Protein AF-A0A537L436-F1 (afdb_monomer_lite)

Sequence (61 aa):
MPPLILWALGVAGAAFTGRWLYKESRRINAELHPEQPQPADDREKGRKLERDPDTGVYRPK

Radius of gyration: 21.59 Å; chains: 1; bounding box: 66×11×42 Å

pLDDT: mean 77.07, std 13.89, range [49.19, 94.81]

Foldseek 3Di:
DPVVVVVVCVVVVCVVVVVVCVVVVVVVVCVVCVPDPDCPPCVVVCQDFDQDPVPRDTDRD

Secondary structure (DSSP, 8-state):
--HHHHHHHHHHHHHHHHHHHHHHHHHHHHHH-TTS---S-GGG----EEEPTTT--EEE-

Structure (mmCIF, N/CA/C/O backbone):
data_AF-A0A537L436-F1
#
_entry.id   AF-A0A537L436-F1
#
loop_
_atom_site.group_PDB
_atom_site.id
_atom_site.type_symbol
_atom_site.label_atom_id
_atom_site.label_alt_id
_atom_site.label_comp_id
_atom_site.label_asym_id
_atom_site.label_entity_id
_atom_site.label_seq_id
_atom_site.pdbx_PDB_ins_code
_atom_site.Cartn_x
_atom_site.Cartn_y
_atom_site.Cartn_z
_atom_site.occupancy
_atom_site.B_iso_or_equiv
_atom_site.auth_seq_id
_atom_site.auth_comp_id
_atom_site.auth_asym_id
_atom_site.auth_atom_id
_atom_site.pdbx_PDB_model_num
ATOM 1 N N . MET A 1 1 ? 25.221 1.833 -20.337 1.00 65.56 1 MET A N 1
ATOM 2 C CA . MET A 1 1 ? 24.442 0.775 -19.656 1.00 65.56 1 MET A CA 1
ATOM 3 C C . MET A 1 1 ? 23.077 0.695 -20.319 1.00 65.56 1 MET A C 1
ATOM 5 O O . MET A 1 1 ? 22.505 1.760 -20.533 1.00 65.56 1 MET A O 1
ATOM 9 N N . PRO A 1 2 ? 22.581 -0.495 -20.703 1.00 80.00 2 PRO A N 1
ATOM 10 C CA . PRO A 1 2 ? 21.255 -0.628 -21.297 1.00 80.00 2 PRO A CA 1
ATOM 11 C C . PRO A 1 2 ? 20.223 0.013 -20.356 1.00 80.00 2 PRO A C 1
ATOM 13 O O . PRO A 1 2 ? 20.207 -0.340 -19.174 1.00 80.00 2 PRO A O 1
ATOM 16 N N . PRO A 1 3 ? 19.386 0.952 -20.826 1.00 82.38 3 PRO A N 1
ATOM 17 C CA . PRO A 1 3 ? 18.486 1.724 -19.965 1.00 82.38 3 PRO A CA 1
ATOM 18 C C . PRO A 1 3 ? 17.535 0.832 -19.156 1.00 82.38 3 PRO A C 1
ATOM 20 O O . PRO A 1 3 ? 17.184 1.161 -18.028 1.00 82.38 3 PRO A O 1
ATOM 23 N N . LEU A 1 4 ? 17.204 -0.349 -19.681 1.00 87.38 4 LEU A N 1
ATOM 24 C CA . LEU A 1 4 ? 16.390 -1.359 -19.006 1.00 87.38 4 LEU A CA 1
ATOM 25 C C . LEU A 1 4 ? 16.983 -1.832 -17.670 1.00 87.38 4 LEU A C 1
ATOM 27 O O . LEU A 1 4 ? 16.233 -2.087 -16.734 1.00 87.38 4 LEU A O 1
ATOM 31 N N . ILE A 1 5 ? 18.313 -1.911 -17.550 1.00 88.50 5 ILE A N 1
ATOM 32 C CA . ILE A 1 5 ? 18.971 -2.362 -16.313 1.00 88.50 5 ILE A CA 1
ATOM 33 C C . ILE A 1 5 ? 18.806 -1.317 -15.206 1.00 88.50 5 ILE A C 1
ATOM 35 O O . ILE A 1 5 ? 18.551 -1.672 -14.058 1.00 88.50 5 ILE A O 1
ATOM 39 N N . LEU A 1 6 ? 18.894 -0.029 -15.550 1.00 88.75 6 LEU A N 1
ATOM 40 C CA . LEU A 1 6 ? 18.684 1.062 -14.595 1.00 88.75 6 LEU A CA 1
ATOM 41 C C . LEU A 1 6 ? 17.244 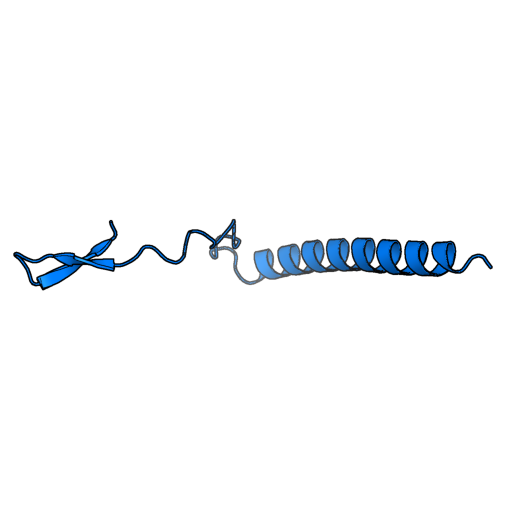1.071 -14.073 1.00 88.75 6 LEU A C 1
ATOM 43 O O . LEU A 1 6 ? 17.027 1.178 -12.868 1.00 88.75 6 LEU A O 1
ATOM 47 N N . TRP A 1 7 ? 16.270 0.885 -14.964 1.00 92.19 7 TRP A N 1
ATOM 48 C CA . TRP A 1 7 ? 14.865 0.758 -14.578 1.00 92.19 7 TRP A CA 1
ATOM 49 C C . TRP A 1 7 ? 14.609 -0.477 -13.711 1.00 92.19 7 TRP A C 1
ATOM 51 O O . TRP A 1 7 ? 13.948 -0.368 -12.680 1.00 92.19 7 TRP A O 1
ATOM 61 N N . ALA A 1 8 ? 15.169 -1.633 -14.076 1.00 91.38 8 ALA A N 1
ATOM 62 C CA . ALA A 1 8 ? 15.025 -2.862 -13.302 1.00 91.38 8 ALA A CA 1
ATOM 63 C C . ALA A 1 8 ? 15.593 -2.717 -11.883 1.00 91.38 8 ALA A C 1
ATOM 65 O O . ALA A 1 8 ? 14.939 -3.112 -10.919 1.00 91.38 8 ALA A O 1
ATOM 66 N N . LEU A 1 9 ? 16.767 -2.096 -11.739 1.00 93.12 9 LEU A N 1
ATOM 67 C CA . LEU A 1 9 ? 17.364 -1.806 -10.434 1.00 93.12 9 LEU A CA 1
ATOM 68 C C . LEU A 1 9 ? 16.5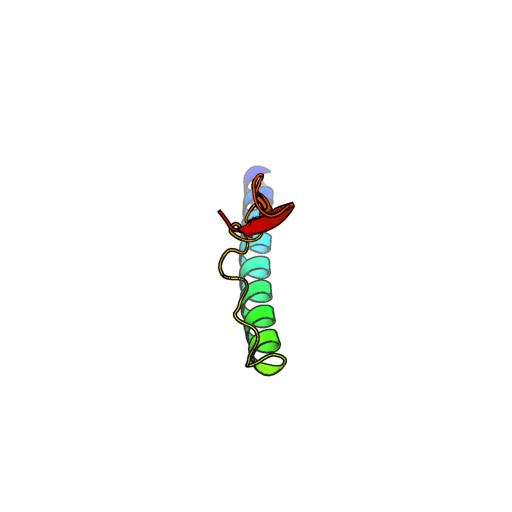22 -0.818 -9.621 1.00 93.12 9 LEU A C 1
ATOM 70 O O . LEU A 1 9 ? 16.331 -1.030 -8.426 1.00 93.12 9 LEU A O 1
ATOM 74 N N . GLY A 1 10 ? 15.977 0.219 -10.261 1.00 93.56 10 GLY A N 1
ATOM 75 C CA . GLY A 1 10 ? 15.086 1.177 -9.606 1.00 93.56 10 GLY A CA 1
ATOM 76 C C . GLY A 1 10 ? 13.822 0.515 -9.055 1.00 93.56 10 GLY 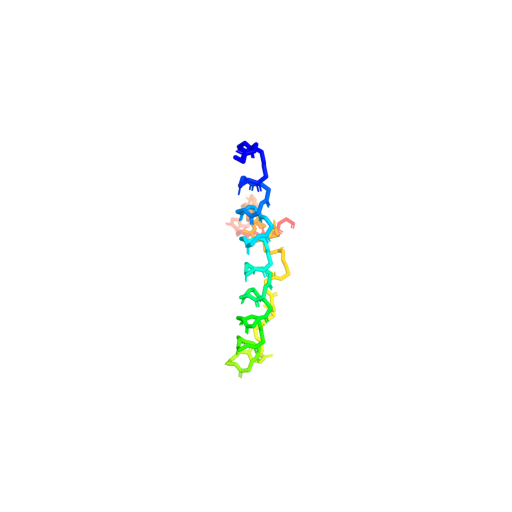A C 1
ATOM 77 O O . GLY A 1 10 ? 13.490 0.688 -7.882 1.00 93.56 10 GLY A O 1
ATOM 78 N N . VAL A 1 11 ? 13.150 -0.304 -9.868 1.00 94.81 11 VAL A N 1
ATOM 79 C CA . VAL A 1 11 ? 11.936 -1.030 -9.459 1.00 94.81 11 VAL A CA 1
ATOM 80 C C . VAL A 1 11 ? 12.247 -2.062 -8.377 1.00 94.81 11 VAL A C 1
ATOM 82 O O . VAL A 1 11 ? 11.536 -2.130 -7.375 1.00 94.81 11 VAL A O 1
ATOM 85 N N . ALA A 1 12 ? 13.323 -2.836 -8.535 1.00 94.00 12 ALA A N 1
ATOM 86 C CA . ALA A 1 12 ? 13.733 -3.826 -7.544 1.00 94.00 12 ALA A CA 1
ATOM 87 C C . ALA A 1 12 ? 14.075 -3.172 -6.195 1.00 94.00 12 ALA A C 1
ATOM 89 O O . ALA A 1 12 ? 13.614 -3.633 -5.150 1.00 94.00 12 ALA A O 1
ATOM 90 N N . GLY A 1 13 ? 14.818 -2.062 -6.213 1.00 92.56 13 GLY A N 1
ATOM 91 C CA . GLY A 1 13 ? 15.162 -1.298 -5.014 1.00 92.56 13 GLY A CA 1
ATOM 92 C C . GLY A 1 13 ? 13.932 -0.722 -4.307 1.00 92.56 13 GLY A C 1
ATOM 93 O O . GLY A 1 13 ? 13.800 -0.854 -3.088 1.00 92.56 13 GLY A O 1
ATOM 94 N N . ALA A 1 14 ? 12.990 -0.149 -5.061 1.00 92.94 14 ALA A N 1
ATOM 95 C CA . ALA A 1 14 ? 11.740 0.380 -4.514 1.00 92.94 14 ALA A CA 1
ATOM 96 C C . ALA A 1 14 ? 10.849 -0.726 -3.922 1.00 92.94 14 ALA A C 1
ATOM 98 O O . ALA A 1 14 ? 10.285 -0.559 -2.842 1.00 92.94 14 ALA A O 1
ATOM 99 N N . ALA A 1 15 ? 10.759 -1.883 -4.581 1.00 93.25 15 ALA A N 1
ATOM 100 C CA . ALA A 1 15 ? 9.968 -3.009 -4.092 1.00 93.25 15 ALA A CA 1
ATOM 101 C C . ALA A 1 15 ? 10.537 -3.578 -2.783 1.00 93.25 15 ALA A C 1
ATOM 103 O O . ALA A 1 15 ? 9.788 -3.878 -1.849 1.00 93.25 15 ALA A O 1
ATOM 104 N N . PHE A 1 16 ? 11.864 -3.699 -2.691 1.00 94.31 16 PHE A N 1
ATOM 105 C CA . PHE A 1 16 ? 12.526 -4.250 -1.512 1.00 94.31 16 PHE A CA 1
ATOM 106 C C . PHE A 1 16 ? 12.413 -3.313 -0.306 1.00 94.31 16 PHE A C 1
ATOM 108 O O . PHE A 1 16 ? 12.015 -3.744 0.778 1.00 94.31 16 PHE A O 1
ATOM 115 N N . THR A 1 17 ? 12.691 -2.022 -0.503 1.00 92.75 17 THR A N 1
ATOM 116 C CA . THR A 1 17 ? 12.560 -1.004 0.551 1.00 92.75 17 THR A CA 1
ATOM 117 C C . THR A 1 17 ? 11.107 -0.825 0.976 1.00 92.75 17 THR A C 1
ATOM 119 O O . THR A 1 17 ? 10.825 -0.866 2.170 1.00 92.75 17 THR A O 1
ATOM 122 N N . GLY A 1 18 ? 10.163 -0.749 0.035 1.00 92.38 18 GLY A N 1
ATOM 123 C CA . GLY A 1 18 ? 8.733 -0.673 0.339 1.00 92.38 18 GLY A CA 1
ATOM 124 C C . GLY A 1 18 ? 8.240 -1.863 1.166 1.00 92.38 18 GLY A C 1
ATOM 125 O O . GLY A 1 18 ? 7.548 -1.679 2.167 1.00 92.38 18 GLY A O 1
ATOM 126 N N . AR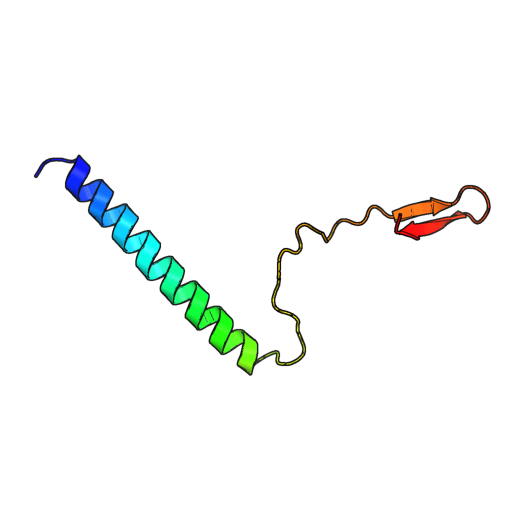G A 1 19 ? 8.651 -3.090 0.814 1.00 88.81 19 ARG A N 1
ATOM 127 C CA . ARG A 1 19 ? 8.306 -4.295 1.585 1.00 88.81 19 ARG A CA 1
ATOM 128 C C . ARG A 1 19 ? 8.920 -4.286 2.984 1.00 88.81 19 ARG A C 1
ATOM 130 O O . ARG A 1 19 ? 8.265 -4.731 3.926 1.00 88.81 19 ARG A O 1
ATOM 137 N N . TRP A 1 20 ? 10.152 -3.801 3.120 1.00 91.75 20 TRP A N 1
ATOM 138 C CA . TRP A 1 20 ? 10.818 -3.689 4.415 1.00 91.75 20 TRP A CA 1
ATOM 139 C C . TRP A 1 20 ? 10.142 -2.641 5.309 1.00 91.75 20 TRP A C 1
ATOM 141 O O . TRP A 1 20 ? 9.745 -2.979 6.422 1.00 91.75 20 TRP A O 1
ATOM 151 N N . LEU A 1 21 ? 9.888 -1.432 4.791 1.00 89.50 21 LEU A N 1
ATOM 152 C CA . LEU A 1 21 ? 9.168 -0.373 5.509 1.00 89.50 21 LEU A CA 1
ATOM 153 C C . LEU A 1 21 ? 7.772 -0.825 5.937 1.00 89.50 21 LEU A C 1
ATOM 155 O O . LEU A 1 21 ? 7.383 -0.586 7.072 1.00 89.50 21 LEU A O 1
ATOM 159 N N . TYR A 1 22 ? 7.028 -1.498 5.057 1.00 87.25 22 TYR A N 1
ATOM 160 C CA . TYR A 1 22 ? 5.698 -2.012 5.382 1.00 87.25 22 TYR A CA 1
ATOM 161 C C . TYR A 1 22 ? 5.729 -3.045 6.518 1.00 87.25 22 TYR A C 1
ATOM 163 O O . TYR A 1 22 ? 4.845 -3.078 7.372 1.00 87.25 22 TYR A O 1
ATOM 171 N N . LYS A 1 23 ? 6.745 -3.913 6.539 1.00 86.50 23 LYS A N 1
ATOM 172 C CA . LYS A 1 23 ? 6.895 -4.914 7.599 1.00 86.50 23 LYS A CA 1
ATOM 173 C C . LYS A 1 23 ? 7.266 -4.260 8.929 1.00 86.50 23 LYS A C 1
ATOM 175 O O . LYS A 1 23 ? 6.700 -4.632 9.954 1.00 86.50 23 LYS A O 1
ATOM 180 N N . GLU A 1 24 ? 8.186 -3.302 8.906 1.00 85.31 24 GLU A N 1
ATOM 181 C CA . GLU A 1 24 ? 8.639 -2.614 10.114 1.00 85.31 24 GLU A CA 1
ATOM 182 C C . GLU A 1 24 ? 7.554 -1.691 10.674 1.00 85.31 24 GLU A C 1
ATOM 184 O O . GLU A 1 24 ? 7.291 -1.707 11.872 1.00 85.31 24 GLU A O 1
ATOM 189 N N . SER A 1 25 ? 6.828 -0.974 9.812 1.00 81.88 25 SER A N 1
ATOM 190 C CA . SER A 1 25 ? 5.689 -0.159 10.238 1.00 81.88 25 SER A CA 1
ATOM 191 C C . SER A 1 25 ? 4.598 -1.016 10.871 1.00 81.88 25 SER A C 1
ATOM 193 O O . SER A 1 25 ? 4.067 -0.654 11.914 1.00 81.88 25 SER A O 1
ATOM 195 N N . ARG A 1 26 ? 4.306 -2.195 10.307 1.00 79.00 26 ARG A N 1
ATOM 196 C CA . ARG A 1 26 ? 3.357 -3.154 10.888 1.00 79.00 26 ARG A CA 1
ATOM 197 C C . ARG A 1 26 ? 3.831 -3.697 12.236 1.00 79.00 26 ARG A C 1
ATOM 199 O O . ARG A 1 26 ? 2.992 -3.939 13.098 1.00 79.00 26 ARG A O 1
ATOM 206 N N . ARG A 1 27 ? 5.140 -3.890 12.418 1.00 77.81 27 ARG A N 1
ATOM 207 C CA . ARG A 1 27 ? 5.732 -4.321 13.691 1.00 77.81 27 ARG A CA 1
ATOM 208 C C . ARG A 1 27 ? 5.581 -3.240 14.759 1.00 77.81 27 ARG A C 1
ATOM 210 O O . ARG A 1 27 ? 5.021 -3.521 15.809 1.00 77.81 27 ARG A O 1
ATOM 217 N N . ILE A 1 28 ? 5.989 -2.012 14.450 1.00 78.31 28 ILE A N 1
ATOM 218 C CA . ILE A 1 28 ? 5.865 -0.860 15.351 1.00 78.31 28 ILE A CA 1
ATOM 219 C C . ILE A 1 28 ? 4.390 -0.609 15.689 1.00 78.31 28 ILE A C 1
ATOM 221 O O . ILE A 1 28 ? 4.028 -0.453 16.850 1.00 78.31 28 ILE A O 1
ATOM 225 N N . ASN A 1 29 ? 3.505 -0.642 14.692 1.00 73.62 29 ASN A N 1
ATOM 226 C CA . ASN A 1 29 ? 2.081 -0.407 14.909 1.00 73.62 29 ASN A CA 1
ATOM 227 C C . ASN A 1 29 ? 1.425 -1.492 15.779 1.00 73.62 29 ASN A C 1
ATOM 229 O O . ASN A 1 29 ? 0.501 -1.190 16.524 1.00 73.62 29 ASN A O 1
ATOM 233 N N . ALA A 1 30 ? 1.909 -2.738 15.717 1.00 72.69 30 ALA A N 1
ATOM 234 C CA . ALA A 1 30 ? 1.444 -3.808 16.600 1.00 72.69 30 ALA A CA 1
ATOM 235 C C . ALA A 1 30 ? 1.861 -3.589 18.066 1.00 72.69 30 ALA A C 1
ATOM 237 O O . ALA A 1 30 ? 1.145 -4.015 18.967 1.00 72.69 30 ALA A O 1
ATOM 238 N N . GLU A 1 31 ? 2.987 -2.913 18.307 1.00 70.75 31 GLU A N 1
ATOM 239 C CA . GLU A 1 31 ? 3.442 -2.552 19.655 1.00 70.75 31 GLU A CA 1
ATOM 240 C C . GLU A 1 31 ? 2.674 -1.341 20.215 1.00 70.75 31 GLU A C 1
ATOM 242 O O . GLU A 1 31 ? 2.379 -1.301 21.407 1.00 70.75 31 GLU A O 1
ATOM 247 N N . LEU A 1 32 ? 2.299 -0.378 19.364 1.00 70.38 32 LEU A N 1
ATOM 248 C CA . LEU A 1 32 ? 1.523 0.806 19.765 1.00 70.38 32 LEU A CA 1
ATOM 249 C C . LEU A 1 32 ? 0.016 0.550 19.909 1.00 70.38 32 LEU A C 1
ATOM 251 O O . LEU A 1 32 ? -0.640 1.184 20.736 1.00 70.38 32 LEU A O 1
ATOM 255 N N . HIS A 1 33 ? -0.544 -0.359 19.111 1.00 64.31 33 HIS A N 1
ATOM 256 C CA . HIS A 1 33 ? -1.977 -0.641 19.077 1.00 64.31 33 HIS A CA 1
ATOM 257 C C . HIS A 1 33 ? -2.242 -2.154 19.137 1.00 64.31 33 HIS A C 1
ATOM 259 O O . HIS A 1 33 ? -2.640 -2.751 18.135 1.00 64.31 33 HIS A O 1
ATOM 265 N N . PRO A 1 34 ? -2.056 -2.792 20.308 1.00 61.22 34 PRO A N 1
ATOM 266 C CA . PRO A 1 34 ? -2.190 -4.244 20.458 1.00 61.22 34 PRO A CA 1
ATOM 267 C C . PRO A 1 34 ? -3.620 -4.762 20.224 1.00 61.22 34 PRO A C 1
ATOM 269 O O . PRO A 1 34 ? -3.797 -5.921 19.861 1.00 61.22 34 PRO A O 1
ATOM 272 N N . GLU A 1 35 ? -4.639 -3.916 20.399 1.00 60.16 35 GLU A N 1
ATOM 273 C CA . GLU A 1 35 ? -6.053 -4.281 20.213 1.00 60.16 35 GLU A CA 1
ATOM 274 C C . GLU A 1 35 ? -6.611 -3.917 18.836 1.00 60.16 35 GLU A C 1
ATOM 276 O O . GLU A 1 35 ? -7.737 -4.287 18.505 1.00 60.16 35 GLU A O 1
ATOM 281 N N . GLN A 1 36 ? -5.860 -3.173 18.021 1.00 57.59 36 GLN A N 1
ATOM 282 C CA . GLN A 1 36 ? -6.360 -2.747 16.725 1.00 57.59 36 GLN A CA 1
ATOM 283 C C . GLN A 1 36 ? -6.065 -3.869 15.724 1.00 57.59 36 GLN A C 1
ATOM 285 O O . GLN A 1 36 ? -4.892 -4.123 15.427 1.00 57.59 36 GLN A O 1
ATOM 290 N N . PRO A 1 37 ? -7.091 -4.583 15.214 1.00 56.22 37 PRO A N 1
ATOM 291 C CA . PRO A 1 37 ? -6.859 -5.584 14.193 1.00 56.22 37 PRO A CA 1
ATOM 292 C C . PRO A 1 37 ? -6.125 -4.889 13.052 1.00 56.22 37 PRO A C 1
ATOM 294 O O . PRO A 1 37 ? -6.529 -3.812 12.604 1.00 56.22 37 PRO A O 1
ATOM 297 N N . GLN A 1 38 ? -5.009 -5.483 12.617 1.00 58.28 38 GLN A N 1
ATOM 298 C CA . GLN A 1 38 ? -4.352 -5.064 11.383 1.00 58.28 38 GLN A CA 1
ATOM 299 C C . GLN A 1 38 ? -5.427 -4.859 10.321 1.00 58.28 38 GLN A C 1
ATOM 301 O O . GLN A 1 38 ? -6.371 -5.653 10.302 1.00 58.28 38 GLN A O 1
ATOM 306 N N . PRO A 1 39 ? -5.298 -3.853 9.440 1.00 57.66 39 PRO A N 1
ATOM 307 C CA . PRO A 1 39 ? -6.198 -3.704 8.311 1.00 57.66 39 PRO A CA 1
ATOM 308 C C . PRO A 1 39 ? -5.944 -4.878 7.355 1.00 57.66 39 PRO A C 1
ATOM 310 O O . PRO A 1 39 ? -5.251 -4.771 6.345 1.00 57.66 39 PRO A O 1
ATOM 313 N N . ALA A 1 40 ? -6.444 -6.049 7.736 1.00 52.47 40 ALA A N 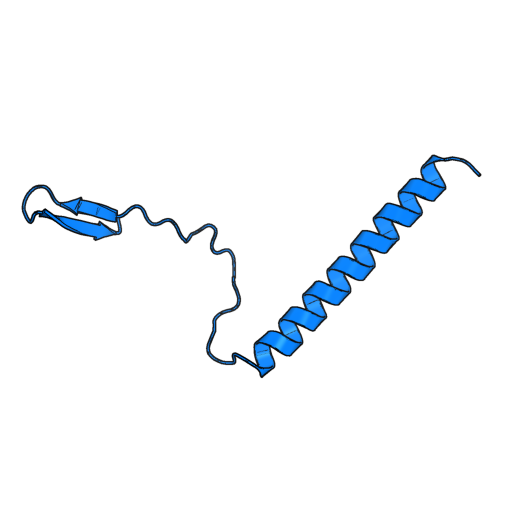1
ATOM 314 C CA . ALA A 1 40 ? -6.738 -7.158 6.876 1.00 52.47 40 ALA A CA 1
ATOM 315 C C . ALA A 1 40 ? -7.900 -6.656 6.044 1.00 52.47 40 ALA A C 1
ATOM 317 O O . ALA A 1 40 ? -9.047 -6.726 6.458 1.00 52.47 40 ALA A O 1
ATOM 318 N N . ASP A 1 41 ? -7.551 -6.059 4.913 1.00 51.47 41 ASP A N 1
ATOM 319 C CA . ASP A 1 41 ? -8.484 -5.915 3.818 1.00 51.47 41 ASP A CA 1
ATOM 320 C C . ASP A 1 41 ? -9.803 -5.241 4.234 1.00 51.47 41 ASP A C 1
ATOM 322 O O . ASP A 1 41 ? -10.899 -5.758 4.036 1.00 51.47 41 ASP A O 1
ATOM 326 N N . ASP A 1 42 ? -9.707 -4.006 4.734 1.00 49.19 42 ASP A N 1
ATOM 327 C CA . ASP A 1 42 ? -10.852 -3.090 4.853 1.00 49.19 42 ASP A CA 1
ATOM 328 C C . ASP A 1 42 ? -11.499 -2.768 3.479 1.00 49.19 42 ASP A C 1
ATOM 330 O O . ASP A 1 42 ? -12.277 -1.827 3.349 1.00 49.19 42 ASP A O 1
ATOM 334 N N . ARG A 1 43 ? -11.245 -3.567 2.433 1.00 51.09 43 ARG A N 1
ATOM 335 C CA . ARG A 1 43 ? -12.117 -3.693 1.264 1.00 51.09 43 ARG A CA 1
ATOM 336 C C . ARG A 1 43 ? -13.523 -4.182 1.631 1.00 51.09 43 ARG A C 1
ATOM 338 O O . ARG A 1 43 ? -14.430 -3.999 0.827 1.00 51.09 43 ARG A O 1
ATOM 345 N N . GLU A 1 44 ? -13.741 -4.703 2.842 1.00 54.16 44 GLU A N 1
ATOM 346 C CA . GLU A 1 44 ? -15.091 -4.898 3.395 1.00 54.16 44 GLU A CA 1
ATOM 347 C C . GLU A 1 44 ? -15.690 -3.653 4.083 1.00 54.16 44 GLU A C 1
ATOM 349 O O . GLU A 1 44 ? -16.888 -3.643 4.391 1.00 54.16 44 GLU A O 1
ATOM 354 N N . LYS A 1 45 ? -14.930 -2.564 4.302 1.00 54.56 45 LYS A N 1
ATOM 355 C CA . LYS A 1 45 ? -15.447 -1.333 4.936 1.00 54.56 45 LYS A CA 1
ATOM 356 C C . LYS A 1 45 ? -16.188 -0.448 3.944 1.00 54.56 45 LYS A C 1
ATOM 358 O O . LYS A 1 45 ? -15.819 0.676 3.621 1.00 54.56 45 LYS A O 1
ATOM 363 N N . GLY A 1 46 ? -17.313 -0.988 3.518 1.00 55.25 46 GLY A N 1
ATOM 364 C CA . GLY A 1 46 ? -18.389 -0.279 2.865 1.00 55.25 46 GLY A CA 1
ATOM 365 C C . GLY A 1 46 ? -19.649 -1.126 2.881 1.00 55.25 46 GLY A C 1
ATOM 366 O O . GLY A 1 46 ? -20.320 -1.197 1.855 1.00 55.25 46 GLY A O 1
ATOM 367 N N . ARG A 1 47 ? -19.966 -1.815 3.994 1.00 64.44 47 ARG A N 1
ATOM 368 C CA . ARG A 1 47 ? -21.291 -2.437 4.148 1.00 64.44 47 ARG A CA 1
ATOM 369 C C . ARG A 1 47 ? -22.325 -1.329 3.978 1.00 64.44 47 ARG A C 1
ATOM 371 O O . ARG A 1 47 ? -22.491 -0.491 4.863 1.00 64.44 47 ARG A O 1
ATOM 378 N N . LYS A 1 48 ? -22.947 -1.278 2.795 1.00 69.31 48 LYS A N 1
ATOM 379 C CA . LYS A 1 48 ? -23.990 -0.307 2.480 1.00 69.31 48 LYS A CA 1
ATOM 380 C C . LYS A 1 48 ? -25.108 -0.526 3.483 1.00 69.31 48 LYS A C 1
ATOM 382 O O . LYS A 1 48 ? -25.702 -1.600 3.529 1.00 69.31 48 LYS A O 1
ATOM 387 N N . LEU A 1 49 ? -25.337 0.487 4.303 1.00 78.19 49 LEU A N 1
ATOM 388 C CA . LEU A 1 49 ? -26.499 0.527 5.163 1.00 78.19 49 LEU A CA 1
ATOM 389 C C . LEU A 1 49 ? -27.714 0.761 4.263 1.00 78.19 49 LEU A C 1
ATOM 391 O O . LEU A 1 49 ? -27.758 1.755 3.537 1.00 78.19 49 LEU A O 1
ATOM 395 N N . GLU A 1 50 ? -28.667 -0.162 4.284 1.00 79.50 50 GLU A N 1
ATOM 396 C CA . GLU A 1 50 ? -29.928 -0.028 3.561 1.00 79.50 50 GLU A CA 1
ATOM 397 C C . GLU A 1 50 ? -31.007 0.447 4.535 1.00 79.50 50 GLU A C 1
ATOM 399 O O . GLU A 1 50 ?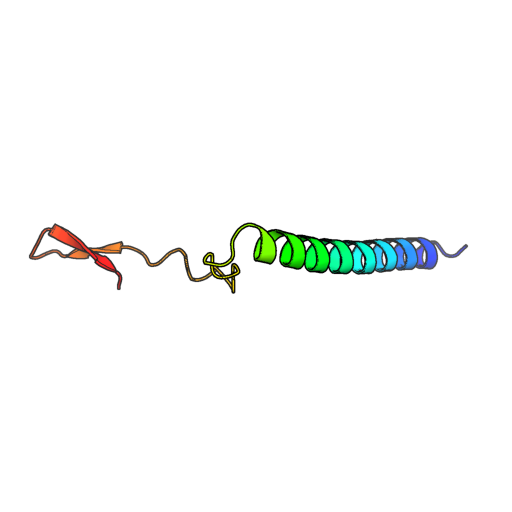 -31.034 0.051 5.705 1.00 79.50 50 GLU A O 1
ATOM 404 N N . ARG A 1 51 ? -31.860 1.366 4.075 1.00 81.44 51 ARG A N 1
ATOM 405 C CA . ARG A 1 51 ? -32.954 1.890 4.888 1.00 81.44 51 ARG A CA 1
ATOM 406 C C . ARG A 1 51 ? -34.096 0.883 4.871 1.00 81.44 51 ARG A C 1
ATOM 408 O O . ARG A 1 51 ? -34.677 0.643 3.818 1.00 81.44 51 ARG A O 1
ATOM 415 N N . ASP A 1 52 ? -34.429 0.348 6.038 1.00 82.75 52 ASP A N 1
ATOM 416 C CA . ASP A 1 52 ? -35.590 -0.516 6.225 1.00 82.75 52 ASP A CA 1
ATOM 417 C C . ASP A 1 52 ? -36.878 0.287 5.924 1.00 82.75 52 ASP A C 1
ATOM 419 O O . ASP A 1 52 ? -37.084 1.345 6.531 1.00 82.75 52 ASP A O 1
ATOM 423 N N . PRO A 1 53 ? -37.717 -0.132 4.959 1.00 81.00 53 PRO A N 1
ATOM 424 C CA . PRO A 1 53 ? -38.922 0.606 4.583 1.00 81.00 53 PRO A CA 1
ATOM 425 C C . PRO A 1 53 ? -40.013 0.562 5.659 1.00 81.00 53 PRO A C 1
ATOM 427 O O . PRO A 1 53 ? -40.801 1.504 5.737 1.00 81.00 53 PRO A O 1
ATOM 430 N N . ASP A 1 54 ? -40.025 -0.467 6.507 1.00 83.94 54 ASP A N 1
ATOM 431 C CA . ASP A 1 54 ? -41.058 -0.667 7.525 1.00 83.94 54 ASP A CA 1
ATOM 432 C C . ASP A 1 54 ? -40.722 0.089 8.812 1.00 83.94 54 ASP A C 1
ATOM 434 O O . ASP A 1 54 ? -41.595 0.667 9.458 1.00 83.94 54 ASP A O 1
ATOM 438 N N . THR A 1 55 ? -39.438 0.117 9.184 1.00 82.25 55 THR A N 1
ATOM 439 C CA . THR A 1 55 ? -38.987 0.740 10.443 1.00 82.25 55 THR A CA 1
ATOM 440 C C . THR A 1 55 ? -38.255 2.066 10.250 1.00 82.25 55 THR A C 1
ATOM 442 O O . THR A 1 55 ? -38.087 2.830 11.199 1.00 82.25 55 THR A O 1
ATOM 445 N N . GLY A 1 56 ? -37.802 2.368 9.031 1.00 81.25 56 GLY A N 1
ATOM 446 C CA . GLY A 1 56 ? -36.999 3.549 8.713 1.00 81.25 56 GLY A CA 1
ATOM 447 C C . GLY A 1 56 ? -35.564 3.506 9.247 1.00 81.25 56 GLY A C 1
ATOM 448 O O . GLY A 1 56 ? -34.817 4.464 9.030 1.00 81.25 56 GLY A O 1
ATOM 449 N N . VAL A 1 57 ? -35.175 2.428 9.934 1.00 87.12 57 VAL A N 1
ATOM 450 C CA . VAL A 1 57 ? -33.855 2.258 10.548 1.00 87.12 57 VAL A CA 1
ATOM 451 C C . VAL A 1 57 ? -32.871 1.706 9.521 1.00 87.12 57 VAL A C 1
ATOM 453 O O . VAL A 1 57 ? -33.187 0.814 8.737 1.00 87.12 57 VAL A O 1
ATOM 456 N N . TYR A 1 58 ? -31.652 2.234 9.527 1.00 82.69 58 TYR A N 1
ATOM 457 C CA . TYR A 1 58 ? -30.580 1.753 8.665 1.00 82.69 58 TYR A CA 1
ATOM 458 C C . TYR A 1 58 ? -30.005 0.446 9.209 1.00 82.69 58 TYR A C 1
ATOM 460 O O . TYR A 1 58 ? -29.512 0.410 10.338 1.00 82.69 58 TYR A O 1
ATOM 468 N N . ARG A 1 59 ? -30.043 -0.621 8.408 1.00 78.69 59 ARG A N 1
ATOM 469 C CA . ARG A 1 59 ? -29.468 -1.926 8.758 1.00 78.69 59 ARG A CA 1
ATOM 470 C C . ARG A 1 59 ? -28.358 -2.301 7.773 1.00 78.69 59 ARG A C 1
ATOM 472 O O . ARG A 1 59 ? -28.458 -1.975 6.589 1.00 78.69 59 ARG A O 1
ATOM 479 N N . PRO A 1 60 ? -27.284 -2.962 8.234 1.00 79.62 60 PRO A N 1
ATOM 480 C CA . PRO A 1 60 ? -26.341 -3.590 7.322 1.00 79.62 60 PRO A CA 1
ATOM 481 C C . PRO A 1 60 ? -27.051 -4.730 6.584 1.00 79.62 60 PRO A C 1
ATOM 483 O O . PRO A 1 60 ? -27.795 -5.487 7.209 1.00 79.62 60 PRO A O 1
ATOM 486 N N . LYS A 1 61 ? -26.831 -4.823 5.271 1.00 62.00 61 LYS A N 1
ATOM 487 C CA . LYS A 1 61 ? -27.244 -5.983 4.476 1.00 62.00 61 LYS A CA 1
ATOM 488 C C . LYS A 1 61 ? -26.535 -7.257 4.935 1.00 62.00 61 LYS A C 1
ATOM 490 O O . LYS A 1 61 ? -25.343 -7.155 5.315 1.00 62.00 61 LYS A O 1
#